Protein AF-A0A8T6UNH4-F1 (afdb_monomer)

Secondary structure (DSSP, 8-state):
-EEEEEE-SSEEEEEEE-SS-EEEEEEETTT-----HHHHH-TT--EEEE--PPPTTSPPPPPEEEE-TTT----SHHHHT-TT--EEEEETTEE--HHHHTTSSPPPP------GGGS-TT--HHHHH-TTS-EEEEEE-TTSPBPS-STT-S-GGG-EEEEEE-TTT-

pLDDT: mean 91.26, std 6.42, range [68.5, 98.25]

Solvent-accessible surface area (backbone atoms only — not comparable to full-atom values): 10113 Å² total; per-residue (Å²): 121,48,81,48,78,51,73,62,95,50,37,39,37,35,35,44,42,46,97,90,50,37,39,37,40,38,37,36,50,79,52,33,73,37,83,44,64,48,34,76,67,36,94,59,65,24,42,45,72,44,77,57,79,82,49,89,98,51,85,70,59,76,31,28,72,46,74,42,74,85,53,48,77,79,49,25,61,46,30,53,66,35,67,45,50,21,35,48,32,29,42,75,87,38,86,50,40,58,36,50,80,64,71,75,42,81,76,72,87,76,85,86,87,77,74,36,90,77,54,59,88,83,64,50,64,67,32,74,65,33,94,78,66,45,36,46,66,44,38,22,39,85,85,71,45,76,51,91,58,70,86,79,46,95,59,66,87,55,48,41,48,43,76,50,66,50,61,73,52,86

Radius of gyration: 20.93 Å; Cα contacts (8 Å, |Δi|>4): 307; chains: 1; bounding box: 49×45×56 Å

Nearest PDB structures (foldseek):
  5t5m-assembly1_F-2  TM=6.323E-01  e=1.108E-10  Methanothermobacter wolfeii
  5t61-assembly2_p  TM=6.292E-01  e=3.208E-10  Methanothermobacter wolfeii
  5t61-assembly1_X  TM=6.309E-01  e=8.724E-10  Methanothermobacter wolfeii
  5t5i-assembly1_F  TM=6.086E-01  e=2.525E-09  Methanothermobacter wolfeii
  5t5i-assembly1_N  TM=6.117E-01  e=4.720E-09  Methanothermobacter wolfeii

Structure (mmCIF, N/CA/C/O backbone):
data_AF-A0A8T6UNH4-F1
#
_entry.id   AF-A0A8T6UNH4-F1
#
loop_
_atom_site.group_PDB
_atom_site.id
_atom_site.type_symbol
_atom_site.label_atom_id
_atom_site.label_alt_id
_atom_site.label_comp_id
_atom_site.label_asym_id
_atom_site.label_entity_id
_atom_site.label_seq_id
_atom_site.pdbx_PDB_ins_code
_atom_site.Cartn_x
_atom_site.Cartn_y
_atom_site.Cartn_z
_atom_site.occupancy
_atom_site.B_iso_or_equiv
_atom_site.auth_seq_id
_atom_site.auth_comp_id
_atom_site.auth_asym_id
_atom_site.auth_atom_id
_atom_site.pdbx_PDB_model_num
ATOM 1 N N . MET A 1 1 ? -10.721 -12.161 24.558 1.00 86.06 1 MET A N 1
ATOM 2 C CA . MET A 1 1 ? -10.447 -11.284 23.401 1.00 86.06 1 MET A CA 1
ATOM 3 C C . MET A 1 1 ? -9.370 -10.312 23.821 1.00 86.06 1 MET A C 1
ATOM 5 O O . MET A 1 1 ? -9.476 -9.781 24.920 1.00 86.06 1 MET A O 1
ATOM 9 N N . LYS A 1 2 ? -8.355 -10.110 22.984 1.00 94.06 2 LYS A N 1
ATOM 10 C CA . LYS A 1 2 ? -7.295 -9.126 23.207 1.00 94.06 2 LYS A CA 1
ATOM 11 C C . LYS A 1 2 ? -7.294 -8.146 22.037 1.00 94.06 2 LYS A C 1
ATOM 13 O O . LYS A 1 2 ? -7.316 -8.591 20.893 1.00 94.06 2 LYS A O 1
ATOM 18 N N . LEU A 1 3 ? -7.299 -6.851 22.338 1.00 95.62 3 LEU A N 1
ATOM 19 C CA . LEU A 1 3 ? -7.015 -5.800 21.365 1.00 95.62 3 LEU A CA 1
ATOM 20 C C . LEU A 1 3 ? -5.566 -5.358 21.559 1.00 95.62 3 LEU A C 1
ATOM 22 O O . LEU A 1 3 ? -5.113 -5.212 22.697 1.00 95.62 3 LEU A O 1
ATOM 26 N N . LEU A 1 4 ? -4.839 -5.218 20.459 1.00 96.56 4 LEU A N 1
ATOM 27 C CA . LEU A 1 4 ? -3.451 -4.779 20.430 1.00 96.56 4 LEU A CA 1
ATOM 28 C C . LEU A 1 4 ? -3.324 -3.609 19.467 1.00 96.56 4 LEU A C 1
ATOM 30 O O . LEU A 1 4 ? -3.990 -3.574 18.436 1.00 96.56 4 LEU A O 1
ATOM 34 N N . LYS A 1 5 ? -2.443 -2.674 19.810 1.00 97.12 5 LYS A N 1
ATOM 35 C CA . LYS A 1 5 ? -2.045 -1.568 18.950 1.00 97.12 5 LYS A CA 1
ATOM 36 C C . LYS A 1 5 ? -0.547 -1.382 19.081 1.00 97.12 5 LYS A C 1
ATOM 38 O O . LYS A 1 5 ? -0.043 -1.140 20.178 1.00 97.12 5 LYS A O 1
ATOM 43 N N . THR A 1 6 ? 0.155 -1.516 17.973 1.00 96.44 6 THR A N 1
ATOM 44 C CA . THR A 1 6 ? 1.604 -1.357 17.876 1.00 96.44 6 THR A CA 1
ATOM 45 C C . THR A 1 6 ? 1.893 -0.345 16.780 1.00 96.44 6 THR A C 1
ATOM 47 O O . THR A 1 6 ? 1.181 -0.266 15.787 1.00 96.44 6 THR A O 1
ATOM 50 N N . GLY A 1 7 ? 2.898 0.503 16.966 1.00 92.69 7 GLY A N 1
ATOM 51 C CA . GLY A 1 7 ? 3.214 1.519 15.971 1.00 92.69 7 GLY A CA 1
ATOM 52 C C . GLY A 1 7 ? 4.663 1.954 16.041 1.00 92.69 7 GLY A C 1
ATOM 53 O O . GLY A 1 7 ? 5.241 2.054 17.122 1.00 92.69 7 GLY A O 1
ATOM 54 N N . THR A 1 8 ? 5.219 2.225 14.870 1.00 92.50 8 THR A N 1
ATOM 55 C CA . THR A 1 8 ? 6.533 2.832 14.649 1.00 92.50 8 THR A CA 1
ATOM 56 C C . THR A 1 8 ? 6.344 4.157 13.907 1.00 92.50 8 THR A C 1
ATOM 58 O O . THR A 1 8 ? 5.211 4.598 13.685 1.00 92.50 8 THR A O 1
ATOM 61 N N . ASP A 1 9 ? 7.426 4.810 13.492 1.00 87.19 9 ASP A N 1
ATOM 62 C CA . ASP A 1 9 ? 7.327 5.994 12.632 1.00 87.19 9 ASP A CA 1
ATOM 63 C C . ASP A 1 9 ? 6.797 5.659 11.227 1.00 87.19 9 ASP A C 1
ATOM 65 O O . ASP A 1 9 ? 6.160 6.504 10.601 1.00 87.19 9 ASP A O 1
ATOM 69 N N . GLN A 1 10 ? 6.996 4.423 10.759 1.00 90.50 10 GLN A N 1
ATOM 70 C CA . GLN A 1 10 ? 6.636 3.979 9.406 1.00 90.50 10 GLN A CA 1
ATOM 71 C C . GLN A 1 10 ? 5.347 3.160 9.355 1.00 90.50 10 GLN A C 1
ATOM 73 O O . GLN A 1 10 ? 4.709 3.110 8.314 1.00 90.50 10 GLN A O 1
ATOM 78 N N . GLU A 1 11 ? 4.929 2.550 10.462 1.00 94.81 11 GLU A N 1
ATOM 79 C CA . GLU A 1 11 ? 3.800 1.618 10.461 1.00 94.81 11 GLU A CA 1
ATOM 80 C C . GLU A 1 11 ? 2.900 1.810 11.689 1.00 94.81 11 GLU A C 1
ATOM 82 O O . GLU A 1 11 ? 3.318 2.315 12.739 1.00 94.81 11 GLU A O 1
ATOM 87 N N . LEU A 1 12 ? 1.629 1.446 11.554 1.00 96.50 12 LEU A N 1
ATOM 88 C CA . LEU A 1 12 ? 0.682 1.268 12.650 1.00 96.50 12 LEU A CA 1
ATOM 89 C C . LEU A 1 12 ? -0.094 -0.023 12.410 1.00 96.50 12 LEU A C 1
ATOM 91 O O . LEU A 1 12 ? -0.751 -0.142 11.386 1.00 96.50 12 LEU A O 1
ATOM 95 N N . THR A 1 13 ? -0.117 -0.912 13.393 1.00 97.94 13 THR A N 1
ATOM 96 C CA . THR A 1 13 ? -0.869 -2.163 13.325 1.00 97.94 13 THR A CA 1
ATOM 97 C C . THR A 1 13 ? -1.840 -2.234 14.490 1.00 97.94 13 THR A C 1
ATOM 99 O O . THR A 1 13 ? -1.473 -2.011 15.647 1.00 97.94 13 THR A O 1
ATOM 102 N N . ILE A 1 14 ? -3.105 -2.517 14.186 1.00 98.12 14 ILE A N 1
ATOM 103 C CA . ILE A 1 14 ? -4.118 -2.868 15.182 1.00 98.12 14 ILE A CA 1
ATOM 104 C C . ILE A 1 14 ? -4.508 -4.327 14.993 1.00 98.12 14 ILE A C 1
ATOM 106 O O . ILE A 1 14 ? -4.680 -4.786 13.867 1.00 98.12 14 ILE A O 1
ATOM 110 N N . GLU A 1 15 ? -4.660 -5.061 16.089 1.00 97.88 15 GLU A N 1
ATOM 111 C CA . GLU A 1 15 ? -5.030 -6.472 16.038 1.00 97.88 15 GLU A CA 1
ATOM 112 C C . GLU A 1 15 ? -6.155 -6.794 17.014 1.00 97.88 15 GLU A C 1
ATOM 114 O O . GLU A 1 15 ? -6.202 -6.310 18.150 1.00 97.88 15 GLU A O 1
ATOM 119 N N . ARG A 1 16 ? -7.046 -7.690 16.589 1.00 97.81 16 ARG A N 1
ATOM 120 C CA . ARG A 1 16 ? -8.072 -8.309 17.422 1.00 97.81 16 ARG A CA 1
ATOM 121 C C . ARG A 1 16 ? -7.856 -9.812 17.453 1.00 97.81 16 ARG A C 1
ATOM 123 O O . ARG A 1 16 ? -8.194 -10.522 16.510 1.00 97.81 16 ARG A O 1
ATOM 130 N N . VAL A 1 17 ? -7.362 -10.298 18.587 1.00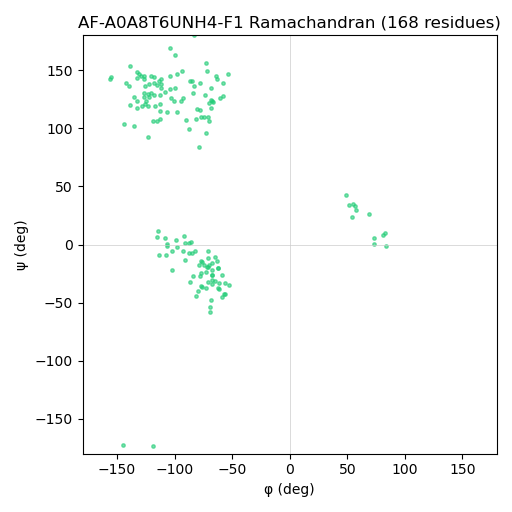 96.81 17 VAL A N 1
ATOM 131 C CA . VAL A 1 17 ? -7.111 -11.722 18.824 1.00 96.81 17 VAL A CA 1
ATOM 132 C C . VAL A 1 17 ? -8.283 -12.334 19.594 1.00 96.81 17 VAL A C 1
ATOM 134 O O . VAL A 1 17 ? -8.557 -11.992 20.755 1.00 96.81 17 VAL A O 1
ATOM 137 N N . LEU A 1 18 ? -9.000 -13.241 18.935 1.00 95.94 18 LEU A N 1
ATOM 138 C CA . LEU A 1 18 ? -10.063 -14.069 19.504 1.00 95.94 18 LEU A CA 1
ATOM 139 C C . LEU A 1 18 ? -9.544 -15.495 19.730 1.00 95.94 18 LEU A C 1
ATOM 141 O O . LEU A 1 18 ? -8.476 -15.860 19.256 1.00 95.94 18 LEU A O 1
ATOM 145 N N . HIS A 1 19 ? -10.310 -16.321 20.448 1.00 94.50 19 HIS A N 1
ATOM 146 C CA . HIS A 1 19 ? -9.915 -17.712 20.707 1.00 94.50 19 HIS A CA 1
ATOM 147 C C . HIS A 1 19 ? -9.765 -18.551 19.429 1.00 94.50 19 HIS A C 1
ATOM 149 O O . HIS A 1 19 ? -8.943 -19.456 19.404 1.00 94.50 19 HIS A O 1
ATOM 155 N N . ALA A 1 20 ? -10.572 -18.270 18.402 1.00 95.94 20 ALA A N 1
ATOM 156 C CA . ALA A 1 20 ? -10.632 -19.064 17.175 1.00 95.94 20 ALA A CA 1
ATOM 157 C C . ALA A 1 20 ? -10.138 -18.322 15.926 1.00 95.94 20 ALA A C 1
ATOM 159 O O . ALA A 1 20 ? -10.072 -18.934 14.869 1.00 95.94 20 ALA A O 1
ATO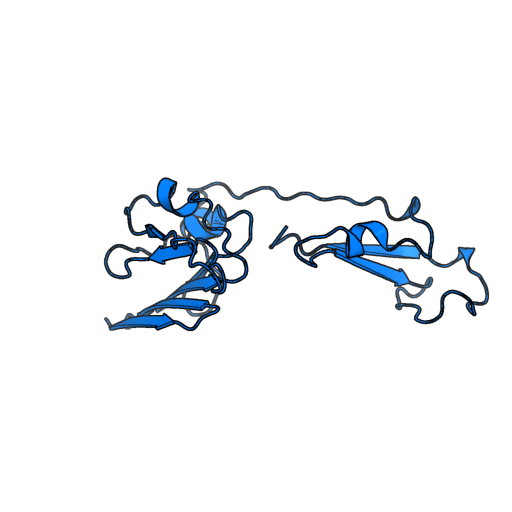M 160 N N . LYS A 1 21 ? -9.886 -17.010 16.023 1.00 95.50 21 LYS A N 1
ATOM 161 C CA . LYS A 1 21 ? -9.625 -16.157 14.861 1.00 95.50 21 LYS A CA 1
ATOM 162 C C . LYS A 1 21 ? -8.819 -14.920 15.244 1.00 95.50 21 LYS A C 1
ATOM 164 O O . LYS A 1 21 ? -9.074 -14.344 16.307 1.00 95.50 21 LYS A O 1
ATOM 169 N N . SER A 1 22 ? -7.904 -14.481 14.393 1.00 96.81 22 SER A N 1
ATOM 170 C CA . SER A 1 22 ? -7.215 -13.197 14.525 1.00 96.81 22 SER A CA 1
ATOM 171 C C . SER A 1 22 ? -7.507 -12.290 13.335 1.00 96.81 22 SER A C 1
ATOM 173 O O . SER A 1 22 ? -7.663 -12.739 12.202 1.00 96.81 22 SER A O 1
ATOM 175 N N . TYR A 1 23 ? -7.601 -10.996 13.618 1.00 98.00 23 TYR A N 1
ATOM 176 C CA . TYR A 1 23 ? -7.719 -9.950 12.612 1.00 98.00 23 TYR A CA 1
ATOM 177 C C . TYR A 1 23 ? -6.614 -8.935 12.849 1.00 98.00 23 TYR A C 1
ATOM 179 O O . TYR A 1 23 ? -6.405 -8.546 13.999 1.00 98.00 23 TYR A O 1
ATOM 187 N N . ALA A 1 24 ? -5.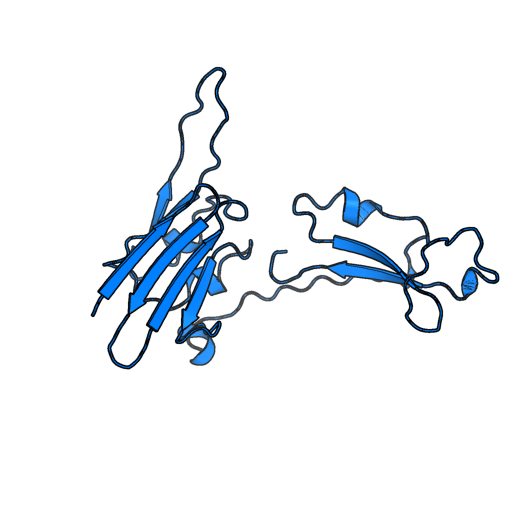956 -8.490 11.788 1.00 98.12 24 ALA A N 1
ATOM 188 C CA . ALA A 1 24 ? -5.001 -7.395 11.833 1.00 98.12 24 ALA A CA 1
ATOM 189 C C . ALA A 1 24 ? -5.338 -6.375 10.748 1.00 98.12 24 ALA A C 1
ATOM 191 O O . ALA A 1 24 ? -5.816 -6.737 9.675 1.00 98.12 24 ALA A O 1
ATOM 192 N N . LEU A 1 25 ? -5.116 -5.102 11.050 1.00 98.25 25 LEU A N 1
ATOM 193 C CA . LEU A 1 25 ? -5.089 -4.032 10.066 1.00 98.25 25 LEU A CA 1
ATOM 194 C C . LEU A 1 25 ? -3.762 -3.305 10.232 1.00 98.25 25 LEU A C 1
ATOM 196 O O . LEU A 1 25 ? -3.495 -2.769 11.312 1.00 98.25 25 LEU A O 1
ATOM 200 N N . THR A 1 26 ? -2.973 -3.282 9.166 1.00 98.06 26 THR A N 1
ATOM 201 C CA . THR A 1 26 ? -1.679 -2.604 9.099 1.00 98.06 26 THR A CA 1
ATOM 202 C C . THR A 1 26 ? -1.799 -1.370 8.215 1.00 98.06 26 THR A C 1
ATOM 204 O O . THR A 1 26 ? -2.350 -1.437 7.124 1.00 98.06 26 THR A O 1
ATOM 207 N N . LEU A 1 27 ? -1.308 -0.230 8.694 1.00 97.44 27 LEU A N 1
ATOM 208 C CA . LEU A 1 27 ? -1.203 1.028 7.962 1.00 97.44 27 LEU A CA 1
ATOM 209 C C . LEU A 1 27 ? 0.276 1.348 7.738 1.00 97.44 27 LEU A C 1
ATOM 211 O O . LEU A 1 27 ? 0.989 1.667 8.693 1.00 97.44 27 LEU A O 1
ATOM 215 N N . ASN A 1 28 ? 0.701 1.357 6.478 1.00 95.12 28 ASN A N 1
ATOM 216 C CA . ASN A 1 28 ? 2.001 1.852 6.051 1.00 95.12 28 ASN A CA 1
ATOM 217 C C . ASN A 1 28 ? 1.956 3.387 5.925 1.00 95.12 28 ASN A C 1
ATOM 219 O O . ASN A 1 28 ? 1.350 3.959 5.017 1.00 95.12 28 ASN A O 1
ATOM 223 N N . LYS A 1 29 ? 2.605 4.082 6.858 1.00 92.94 29 LYS A N 1
ATOM 224 C CA . LYS A 1 29 ? 2.655 5.551 6.926 1.00 92.94 29 LYS A CA 1
ATOM 225 C C . LYS A 1 29 ? 3.569 6.168 5.873 1.00 92.94 29 LYS A C 1
ATOM 227 O O . LYS A 1 29 ? 3.458 7.365 5.637 1.00 92.94 29 LYS A O 1
ATOM 232 N N . THR A 1 30 ? 4.464 5.387 5.271 1.00 90.38 30 THR A N 1
ATOM 233 C CA . THR A 1 30 ? 5.314 5.844 4.167 1.00 90.38 30 THR A CA 1
ATOM 234 C C . THR A 1 30 ? 4.525 5.911 2.860 1.00 90.38 30 THR A C 1
ATOM 236 O O . THR A 1 30 ? 4.708 6.861 2.107 1.00 90.38 30 THR A O 1
ATOM 239 N N . LEU A 1 31 ? 3.599 4.973 2.634 1.00 91.31 31 LEU A N 1
ATOM 240 C CA . LEU A 1 31 ? 2.703 4.975 1.469 1.00 91.31 31 LEU A CA 1
ATOM 241 C C . LEU A 1 31 ? 1.458 5.856 1.671 1.00 91.31 31 LEU A C 1
ATOM 243 O O . LEU A 1 31 ? 0.875 6.373 0.719 1.00 91.31 31 LEU A O 1
ATOM 247 N N . CYS A 1 32 ? 1.021 6.045 2.918 1.00 93.31 32 CYS A N 1
ATOM 248 C CA . CYS A 1 32 ? -0.165 6.838 3.221 1.00 93.31 32 CYS A CA 1
ATOM 249 C C . CYS A 1 32 ? 0.051 8.332 2.934 1.00 93.31 32 CYS A C 1
ATOM 251 O O . CYS A 1 32 ? 0.816 9.013 3.612 1.00 93.31 32 CYS A O 1
ATOM 253 N N . THR A 1 33 ? -0.724 8.869 1.993 1.00 92.19 33 THR A N 1
ATOM 254 C CA . THR A 1 33 ? -0.725 10.301 1.646 1.00 92.19 33 THR A CA 1
ATOM 255 C C . THR A 1 33 ? -1.677 11.140 2.505 1.00 92.19 33 THR A C 1
ATOM 257 O O . THR A 1 33 ? -1.711 12.365 2.388 1.00 92.19 33 THR A O 1
ATOM 260 N N . GLY A 1 34 ? -2.493 10.493 3.347 1.00 94.19 34 GLY A N 1
ATOM 261 C CA . GLY A 1 34 ? -3.526 11.154 4.146 1.00 94.19 34 GLY A CA 1
ATOM 262 C C . GLY A 1 34 ? -4.697 11.711 3.325 1.00 94.19 34 GLY A C 1
ATOM 263 O O . GLY A 1 34 ? -5.347 12.654 3.766 1.00 94.19 34 GLY A O 1
ATOM 264 N N . CYS A 1 35 ? -4.984 11.135 2.149 1.00 94.94 35 CYS A N 1
ATOM 265 C CA . CYS A 1 35 ? -6.055 11.588 1.246 1.00 94.94 35 CYS A CA 1
ATOM 266 C C . CYS A 1 35 ? -7.483 11.512 1.826 1.00 94.94 35 CYS A C 1
ATOM 268 O O . CYS A 1 35 ? -8.376 12.182 1.318 1.00 94.94 35 CYS A O 1
ATOM 270 N N . GLY A 1 36 ? -7.717 10.699 2.863 1.00 96.38 36 GLY A N 1
ATOM 271 C CA . GLY A 1 36 ? -9.008 10.613 3.559 1.00 96.38 36 GLY A CA 1
ATOM 272 C C . GLY A 1 36 ? -10.057 9.687 2.928 1.00 96.38 36 GLY A C 1
ATOM 273 O O . GLY A 1 36 ? -11.113 9.505 3.519 1.00 96.38 36 GLY A O 1
ATOM 274 N N . ILE A 1 37 ? -9.783 9.029 1.794 1.00 96.75 37 ILE A N 1
ATOM 275 C CA . ILE A 1 37 ? -10.757 8.122 1.145 1.00 96.75 37 ILE A CA 1
ATOM 276 C C . ILE A 1 37 ? -11.206 7.001 2.096 1.00 96.75 37 ILE A C 1
ATOM 278 O O . ILE A 1 37 ? -12.393 6.703 2.198 1.00 96.75 37 ILE A O 1
ATOM 282 N N . CYS A 1 38 ? -10.271 6.403 2.841 1.00 97.31 38 CYS A N 1
ATOM 283 C CA . CYS A 1 38 ? -10.585 5.359 3.817 1.00 97.31 38 CYS A CA 1
ATOM 284 C C . CYS A 1 38 ? -11.401 5.868 5.016 1.00 97.31 38 CYS A C 1
ATOM 286 O O . CYS A 1 38 ? -12.134 5.083 5.613 1.00 97.31 38 CYS A O 1
ATOM 288 N N . VAL A 1 39 ? -11.296 7.160 5.346 1.00 98.06 39 VAL A N 1
ATOM 289 C CA . VAL A 1 39 ? -12.092 7.806 6.397 1.00 98.06 39 VAL A CA 1
ATOM 290 C C . VAL A 1 39 ? -13.545 7.890 5.949 1.00 98.06 39 VAL A C 1
ATOM 292 O O . VAL A 1 39 ? -14.416 7.347 6.623 1.00 98.06 39 VAL A O 1
ATOM 295 N N . GLU A 1 40 ? -13.782 8.465 4.770 1.00 97.62 40 GLU A N 1
ATOM 296 C CA . GLU A 1 40 ? -15.122 8.606 4.185 1.00 97.62 40 GLU A CA 1
ATOM 297 C C . GLU A 1 40 ? -15.786 7.250 3.911 1.00 97.62 40 GLU A C 1
ATOM 299 O O . GLU A 1 40 ? -16.985 7.074 4.115 1.00 97.62 40 GLU A O 1
ATOM 304 N N . ALA A 1 41 ? -15.007 6.258 3.477 1.00 96.38 41 ALA A N 1
ATOM 305 C CA . ALA A 1 41 ? -15.528 4.934 3.159 1.00 96.38 41 ALA A CA 1
ATOM 306 C C . ALA A 1 41 ? -15.815 4.066 4.399 1.00 96.38 41 ALA A C 1
ATOM 308 O O . ALA A 1 41 ? -16.452 3.021 4.268 1.00 96.38 41 ALA A O 1
ATOM 309 N N . CYS A 1 42 ? -15.333 4.431 5.594 1.00 97.69 42 CYS A N 1
ATOM 310 C CA . CYS A 1 42 ? -15.450 3.583 6.779 1.00 97.69 42 CYS A CA 1
ATOM 311 C C . CYS A 1 42 ? -16.873 3.632 7.372 1.00 97.69 42 CYS A C 1
ATOM 313 O O . CYS A 1 42 ? -17.214 4.596 8.058 1.00 97.69 42 CYS A O 1
ATOM 315 N N . PRO A 1 43 ? -17.683 2.555 7.288 1.00 96.38 43 PRO A N 1
ATOM 316 C CA . PRO A 1 43 ? -19.059 2.563 7.805 1.00 96.38 43 PRO A CA 1
ATOM 317 C C . PRO A 1 43 ? -19.139 2.580 9.342 1.00 96.38 43 PRO A C 1
ATOM 319 O O . PRO A 1 43 ? -20.225 2.603 9.918 1.00 96.38 43 PRO A O 1
ATOM 322 N N . ARG A 1 44 ? -17.994 2.471 10.024 1.00 97.75 44 ARG A N 1
ATOM 323 C CA . ARG A 1 44 ? -17.879 2.482 11.487 1.00 97.75 44 ARG A CA 1
ATOM 324 C C . ARG A 1 44 ? -17.300 3.784 12.024 1.00 97.75 44 ARG A C 1
ATOM 326 O O . ARG A 1 44 ? -17.146 3.870 13.240 1.00 97.75 44 ARG A O 1
ATOM 333 N N . GLU A 1 45 ? -16.944 4.730 11.148 1.00 97.69 45 GLU A N 1
ATOM 334 C CA . GLU A 1 45 ? -16.294 5.991 11.534 1.00 97.69 45 GLU A CA 1
ATOM 335 C C . GLU A 1 45 ? -15.097 5.729 12.470 1.00 97.69 45 GLU A C 1
ATOM 337 O O . GLU A 1 45 ? -14.923 6.347 13.522 1.00 97.69 45 GLU A O 1
ATOM 342 N N . ALA A 1 46 ? -14.319 4.696 12.128 1.00 98.19 46 ALA A N 1
ATOM 343 C CA . ALA A 1 46 ? -13.200 4.213 12.931 1.00 98.19 46 ALA A CA 1
ATOM 344 C C . ALA A 1 46 ? -11.873 4.878 12.546 1.00 98.19 46 ALA A C 1
ATOM 346 O O . ALA A 1 46 ? -10.831 4.493 13.068 1.00 98.19 46 ALA A O 1
ATOM 347 N N . MET A 1 47 ? -11.887 5.807 11.592 1.00 97.56 47 MET A N 1
ATOM 348 C CA . MET A 1 47 ? -10.691 6.432 11.045 1.00 97.56 47 MET A CA 1
ATOM 349 C C . MET A 1 47 ? -10.840 7.947 11.028 1.00 97.56 47 MET A C 1
ATOM 351 O O . MET A 1 47 ? -11.935 8.451 10.810 1.00 97.56 47 MET A O 1
ATOM 355 N N . GLU A 1 48 ? -9.733 8.656 11.223 1.00 96.88 48 GLU A N 1
ATOM 356 C CA . GLU A 1 48 ? -9.677 10.119 11.174 1.00 96.88 48 GLU A CA 1
ATOM 357 C C . GLU A 1 48 ? -8.374 10.577 10.512 1.00 96.88 48 GLU A C 1
ATOM 359 O O . GLU A 1 48 ? -7.301 10.023 10.771 1.00 96.88 48 GLU A O 1
ATOM 364 N N . THR A 1 49 ? -8.441 11.606 9.666 1.00 95.19 49 THR A N 1
ATOM 365 C CA . THR A 1 49 ? -7.240 12.191 9.059 1.00 95.19 49 THR A CA 1
ATOM 366 C C . THR A 1 49 ? -6.473 12.999 10.099 1.00 95.19 49 THR A C 1
ATOM 368 O O . THR A 1 49 ? -7.011 13.897 10.744 1.00 95.19 49 THR A O 1
ATOM 371 N N . LYS A 1 50 ? -5.177 12.725 10.219 1.00 90.50 50 LYS A N 1
ATOM 372 C CA . LYS A 1 50 ? -4.254 13.453 11.080 1.00 90.50 50 LYS A CA 1
ATOM 373 C C . LYS A 1 50 ? -3.340 14.331 10.242 1.00 90.50 50 LYS A C 1
ATOM 375 O O . LYS A 1 50 ? -2.489 13.840 9.504 1.00 90.50 50 LYS A O 1
ATOM 380 N N . THR A 1 51 ? -3.487 15.637 10.412 1.00 85.94 51 THR A N 1
ATOM 381 C CA . THR A 1 51 ? -2.620 16.647 9.801 1.00 85.94 51 THR A CA 1
ATOM 382 C C . THR A 1 51 ? -1.650 17.209 10.828 1.00 85.94 51 THR A C 1
ATOM 384 O O . THR A 1 51 ? -2.016 17.404 11.989 1.00 85.94 51 THR A O 1
ATOM 387 N N . PHE A 1 52 ? -0.435 17.530 10.397 1.00 83.00 52 PHE A N 1
ATOM 388 C CA . PHE A 1 52 ? 0.589 18.104 11.261 1.00 83.00 52 PHE A CA 1
ATOM 389 C C . PHE A 1 52 ? 0.862 19.559 10.866 1.00 83.00 52 PHE A C 1
ATOM 391 O O . PHE A 1 52 ? 0.974 19.856 9.673 1.00 83.00 52 PHE A O 1
ATOM 398 N N . PRO A 1 53 ? 0.958 20.488 11.833 1.00 79.50 53 PRO A N 1
ATOM 399 C CA . PRO A 1 53 ? 1.324 21.864 11.536 1.00 79.50 53 PRO A CA 1
ATOM 400 C C . PRO A 1 53 ? 2.748 21.925 10.974 1.00 79.50 53 PRO A C 1
ATOM 402 O O . PRO A 1 53 ? 3.634 21.179 11.396 1.00 79.50 53 PRO A O 1
ATOM 405 N N . LYS A 1 54 ? 2.982 22.845 10.034 1.00 78.12 54 LYS A N 1
ATOM 406 C CA . LYS A 1 54 ? 4.339 23.145 9.568 1.00 78.12 54 LYS A CA 1
ATOM 407 C C . LYS A 1 54 ? 5.122 23.780 10.716 1.00 78.12 54 LYS A C 1
ATOM 409 O O . LYS A 1 54 ? 4.704 24.803 11.252 1.00 78.12 54 LYS A O 1
ATOM 414 N N . VAL A 1 55 ? 6.249 23.176 11.079 1.00 77.31 55 VAL A N 1
ATOM 415 C CA . VAL A 1 55 ? 7.175 23.710 12.084 1.00 77.31 55 VAL A CA 1
ATOM 416 C C . VAL A 1 55 ? 8.337 24.380 11.355 1.00 77.31 55 VAL A C 1
ATOM 418 O O . VAL A 1 55 ? 9.001 23.737 10.541 1.00 77.31 55 VAL A O 1
ATOM 421 N N . GLU A 1 56 ? 8.586 25.664 11.624 1.00 75.00 56 GLU A N 1
ATOM 422 C CA . GLU A 1 56 ? 9.731 26.382 11.049 1.00 75.00 56 GLU A CA 1
ATOM 423 C C . GLU A 1 56 ? 11.053 25.717 11.460 1.00 75.00 56 GLU A C 1
ATOM 425 O O . GLU A 1 56 ? 11.304 25.475 12.638 1.00 75.00 56 GLU A O 1
ATOM 430 N N . GLY A 1 57 ? 11.890 25.382 10.473 1.00 76.75 57 GLY A N 1
ATOM 431 C CA . GLY A 1 57 ? 13.169 24.693 10.687 1.00 76.75 57 GLY A CA 1
ATOM 432 C C . GLY A 1 57 ? 13.060 23.206 11.058 1.00 76.75 57 GLY A C 1
ATOM 433 O O . GLY A 1 57 ? 14.088 22.560 11.255 1.00 76.75 57 GLY A O 1
ATOM 434 N N . GLY A 1 58 ? 11.846 22.649 11.144 1.00 73.81 58 GLY A N 1
ATOM 435 C CA . GLY A 1 58 ? 11.595 21.237 11.434 1.00 73.81 58 GLY A CA 1
ATOM 436 C C . GLY A 1 58 ? 11.295 20.403 10.184 1.00 73.81 58 GLY A C 1
ATOM 437 O O . GLY A 1 58 ? 10.936 20.926 9.128 1.00 73.81 58 GLY A O 1
ATOM 438 N N . LYS A 1 59 ? 11.393 19.073 10.306 1.00 70.19 59 LYS A N 1
ATOM 439 C CA . LYS A 1 59 ? 10.868 18.165 9.276 1.00 70.19 59 LYS A CA 1
ATOM 440 C C . LYS A 1 59 ? 9.341 18.273 9.255 1.00 70.19 59 LYS A C 1
ATOM 442 O O . LYS A 1 59 ? 8.694 18.062 10.278 1.00 70.19 59 LYS A O 1
ATOM 447 N N . THR A 1 60 ? 8.771 18.595 8.094 1.00 71.94 60 THR A N 1
ATOM 448 C CA . THR A 1 60 ? 7.316 18.542 7.895 1.00 71.94 60 THR A CA 1
ATOM 449 C C . THR A 1 60 ? 6.882 17.079 7.929 1.00 71.94 60 THR A C 1
ATOM 451 O O . THR A 1 60 ? 7.422 16.269 7.180 1.00 71.94 60 THR A O 1
ATOM 454 N N . GLN A 1 61 ? 5.944 16.732 8.811 1.00 78.62 61 GLN A N 1
ATOM 455 C CA . GLN A 1 61 ? 5.351 15.396 8.845 1.00 78.62 61 GLN A CA 1
ATOM 456 C C . GLN A 1 61 ? 4.216 15.321 7.824 1.00 78.62 61 GLN A C 1
ATOM 458 O O . GLN A 1 61 ? 3.347 16.196 7.797 1.00 78.62 61 GLN A O 1
ATOM 463 N N . SER A 1 62 ? 4.227 14.280 6.994 1.00 83.44 62 SER A N 1
ATOM 464 C CA . SER A 1 62 ? 3.146 14.023 6.045 1.00 83.44 62 SER A CA 1
ATOM 465 C C . SER A 1 62 ? 1.837 13.738 6.789 1.00 83.44 62 SER A C 1
ATOM 467 O O . SER A 1 62 ? 1.863 13.096 7.846 1.00 83.44 62 SER A O 1
ATOM 469 N N . PRO A 1 63 ? 0.688 14.203 6.271 1.00 88.69 63 PRO A N 1
ATOM 470 C CA . PRO A 1 63 ? -0.611 13.782 6.768 1.00 88.69 63 PRO A CA 1
ATOM 471 C C . PRO A 1 63 ? -0.735 12.257 6.759 1.00 88.69 63 PRO A C 1
ATOM 473 O O . PRO A 1 63 ? -0.192 11.578 5.895 1.00 88.69 63 PRO A O 1
ATOM 476 N N . THR A 1 64 ? -1.460 11.715 7.727 1.00 93.62 64 THR A N 1
ATOM 477 C CA . THR A 1 64 ? -1.704 10.273 7.835 1.00 93.62 64 THR A CA 1
ATOM 478 C C . THR A 1 64 ? -3.108 10.027 8.373 1.00 93.62 64 THR A C 1
ATOM 480 O O . THR A 1 64 ? -3.891 10.963 8.521 1.00 93.62 64 THR A O 1
ATOM 483 N N . VAL A 1 65 ? -3.444 8.779 8.677 1.00 95.56 65 VAL A N 1
ATOM 484 C CA . VAL A 1 65 ? -4.738 8.396 9.243 1.00 95.56 65 VAL A CA 1
ATOM 485 C C . VAL A 1 65 ? -4.523 7.776 10.620 1.00 95.56 65 VAL A C 1
ATOM 487 O O . VAL A 1 65 ? -3.576 7.026 10.851 1.00 95.56 65 VAL A O 1
ATOM 490 N N . GLN A 1 66 ? -5.390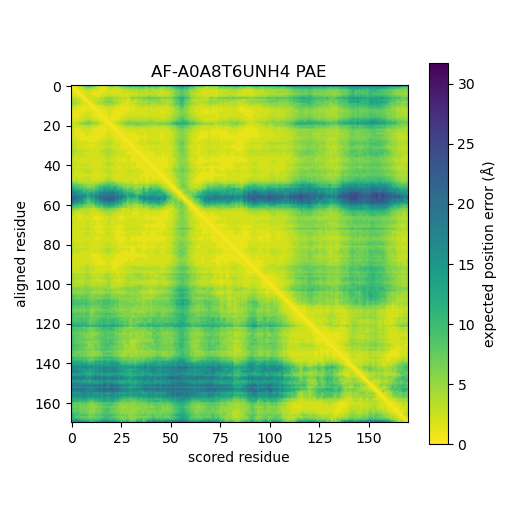 8.121 11.565 1.00 94.81 66 GLN A N 1
ATOM 491 C CA . GLN A 1 66 ? -5.514 7.433 12.843 1.00 94.81 66 GLN A CA 1
ATOM 492 C C . GLN A 1 66 ? -6.663 6.442 12.779 1.00 94.81 66 GLN A C 1
ATOM 494 O O . GLN A 1 66 ? -7.656 6.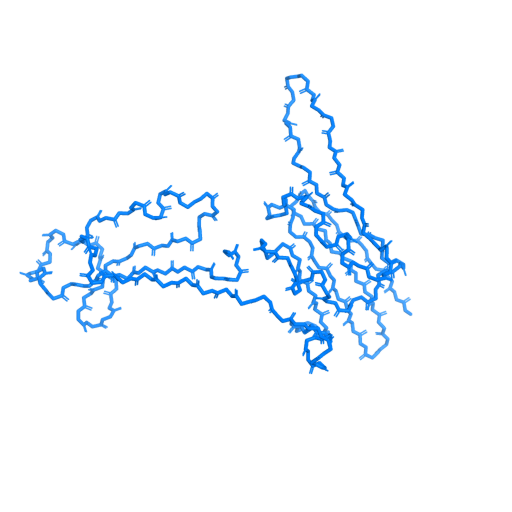685 12.103 1.00 94.81 66 GLN A O 1
ATOM 499 N N . ILE A 1 67 ? -6.510 5.329 13.491 1.00 97.31 67 ILE A N 1
ATOM 500 C CA . ILE A 1 67 ? -7.487 4.245 13.514 1.00 97.31 67 ILE A CA 1
ATOM 501 C C . ILE A 1 67 ? -7.850 3.953 14.967 1.00 97.31 67 ILE A C 1
ATOM 503 O O . ILE A 1 67 ? -6.960 3.802 15.811 1.00 97.31 67 ILE A O 1
ATOM 507 N N . ASP A 1 68 ? -9.149 3.889 15.232 1.00 97.44 68 ASP A N 1
ATOM 508 C CA . ASP A 1 68 ? -9.767 3.466 16.484 1.00 97.44 68 ASP A CA 1
ATOM 509 C C . ASP A 1 68 ? -10.013 1.946 16.436 1.00 97.44 68 ASP A C 1
ATOM 511 O O . ASP A 1 68 ? -10.876 1.438 15.711 1.00 97.44 68 ASP A O 1
ATOM 515 N N . GLU A 1 69 ? -9.213 1.201 17.197 1.00 96.25 69 GLU A N 1
ATOM 516 C CA . GLU A 1 69 ? -9.246 -0.260 17.271 1.00 96.25 69 GLU A CA 1
ATOM 517 C C . GLU A 1 69 ? -10.518 -0.827 17.923 1.00 96.25 69 GLU A C 1
ATOM 519 O O . GLU A 1 69 ? -10.871 -1.994 17.690 1.00 96.25 69 GLU A O 1
ATOM 524 N N . GLU A 1 70 ? -11.220 -0.020 18.723 1.00 96.25 70 GLU A N 1
ATOM 525 C CA . GLU A 1 70 ? -12.469 -0.413 19.370 1.00 96.25 70 GLU A CA 1
ATOM 526 C C . GLU A 1 70 ? -13.633 -0.314 18.381 1.00 96.25 70 GLU A C 1
ATOM 528 O O . GLU A 1 70 ? -14.478 -1.214 18.312 1.00 96.25 70 GLU A O 1
ATOM 533 N N . LYS A 1 71 ? -13.643 0.730 17.543 1.00 97.62 71 LYS A N 1
ATOM 534 C CA . LYS A 1 71 ? -14.651 0.906 16.486 1.00 97.62 71 LYS A CA 1
ATOM 535 C C . LYS A 1 71 ? -14.412 0.017 15.269 1.00 97.62 71 LYS A C 1
ATOM 537 O O . LYS A 1 71 ? -15.383 -0.457 14.667 1.00 97.62 71 LYS A O 1
ATOM 542 N N . CYS A 1 72 ? -13.153 -0.229 14.899 1.00 97.50 72 CYS A N 1
ATOM 543 C CA . CYS A 1 72 ? -12.799 -0.992 13.702 1.00 97.50 72 CYS A CA 1
ATOM 544 C C . CYS A 1 72 ? -13.397 -2.411 13.729 1.00 97.50 72 CYS A C 1
ATOM 546 O O . CYS A 1 72 ? -13.445 -3.085 14.762 1.00 97.50 72 CYS A O 1
ATOM 548 N N . HIS A 1 73 ? -13.907 -2.875 12.588 1.00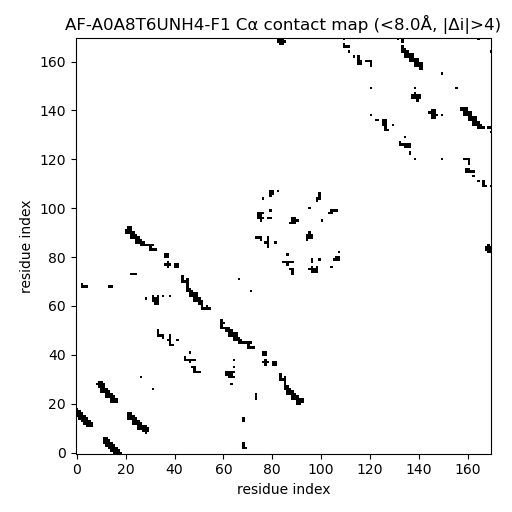 96.00 73 HIS A N 1
ATOM 549 C CA . HIS A 1 73 ? -14.477 -4.221 12.425 1.00 96.00 73 HIS A CA 1
ATOM 550 C C . HIS A 1 73 ? -13.691 -5.092 11.443 1.00 96.00 73 HIS A C 1
ATOM 552 O O . HIS A 1 73 ? -14.129 -6.200 11.158 1.00 96.00 73 HIS A O 1
ATOM 558 N N . TYR A 1 74 ? -12.537 -4.617 10.960 1.00 97.25 74 TYR A N 1
ATOM 559 C CA . TYR A 1 74 ? -11.654 -5.372 10.064 1.00 97.25 74 TYR A CA 1
ATOM 560 C C . TYR A 1 74 ? -12.376 -5.873 8.799 1.00 97.25 74 TYR A C 1
ATOM 562 O O . TYR A 1 74 ? -12.120 -6.965 8.310 1.00 97.25 74 TYR A O 1
ATOM 570 N N . CYS A 1 75 ? -13.322 -5.079 8.280 1.00 96.75 75 CYS A N 1
ATOM 571 C CA . CYS A 1 75 ? -14.113 -5.451 7.103 1.00 96.75 75 CYS A CA 1
ATOM 572 C C . CYS A 1 75 ? -13.311 -5.403 5.791 1.00 96.75 75 CYS A C 1
ATOM 574 O O . CYS A 1 75 ? -13.685 -6.079 4.838 1.00 96.75 75 CYS A O 1
ATOM 576 N N . GLY A 1 76 ? -12.227 -4.617 5.754 1.00 96.75 76 GLY A N 1
ATOM 577 C CA . GLY A 1 76 ? -11.336 -4.482 4.599 1.00 96.75 76 GLY A CA 1
ATOM 578 C C . GLY A 1 76 ? -11.791 -3.495 3.515 1.00 96.75 76 GLY A C 1
ATOM 579 O O . GLY A 1 76 ? -11.153 -3.415 2.477 1.00 96.75 76 GLY A O 1
ATOM 580 N N . ILE A 1 77 ? -12.833 -2.683 3.743 1.00 97.00 77 ILE A N 1
ATOM 581 C CA . ILE A 1 77 ? -13.217 -1.608 2.799 1.00 97.00 77 ILE A CA 1
ATOM 582 C C . ILE A 1 77 ? -12.061 -0.620 2.583 1.00 97.00 77 ILE A C 1
ATOM 584 O O . ILE A 1 77 ? -11.769 -0.242 1.456 1.00 97.00 77 ILE A O 1
ATOM 588 N N . CYS A 1 78 ? -11.400 -0.212 3.670 1.00 97.06 78 CYS A N 1
ATOM 589 C CA . CYS A 1 78 ? -10.283 0.733 3.635 1.00 97.06 78 CYS A CA 1
ATOM 590 C C . CYS A 1 78 ? -9.053 0.192 2.898 1.00 97.06 78 CYS A C 1
ATOM 592 O O . CYS A 1 78 ? -8.330 0.984 2.309 1.00 97.06 78 CYS A O 1
ATOM 594 N N . ASP A 1 79 ? -8.843 -1.122 2.951 1.00 96.25 79 ASP A N 1
ATOM 595 C CA . ASP A 1 79 ? -7.813 -1.847 2.204 1.00 96.25 79 ASP A CA 1
ATOM 596 C C . ASP A 1 79 ? -8.177 -1.832 0.710 1.00 96.25 79 ASP A C 1
ATOM 598 O O . ASP A 1 79 ? -7.509 -1.180 -0.089 1.00 96.25 79 ASP A O 1
ATOM 602 N N . SER A 1 80 ? -9.363 -2.348 0.367 1.00 94.56 80 SER A N 1
ATOM 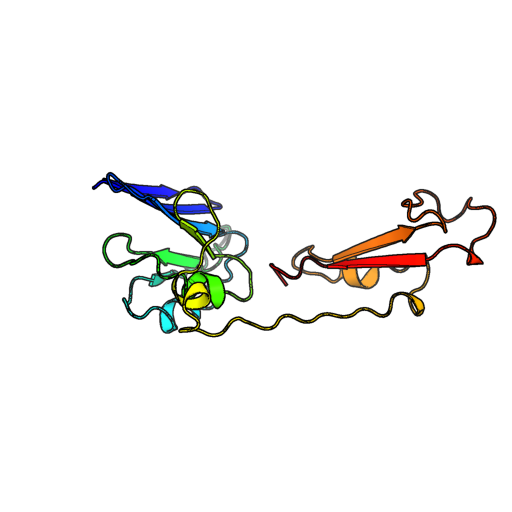603 C CA . SER A 1 80 ? -9.835 -2.451 -1.021 1.00 94.56 80 SER A CA 1
ATOM 604 C C . SER A 1 80 ? -9.924 -1.125 -1.782 1.00 94.56 80 SER A C 1
ATOM 606 O O . SER A 1 80 ? -9.920 -1.139 -3.013 1.00 94.56 80 SER A O 1
ATOM 608 N N . ILE A 1 81 ? -10.107 -0.000 -1.085 1.00 94.31 81 ILE A N 1
ATOM 609 C CA . ILE A 1 81 ? -10.276 1.323 -1.697 1.00 94.31 81 ILE A CA 1
ATOM 610 C C . ILE A 1 81 ? -9.004 2.175 -1.635 1.00 94.31 81 ILE A C 1
ATOM 612 O O . ILE A 1 81 ? -9.011 3.288 -2.154 1.00 94.31 81 ILE A O 1
ATOM 616 N N . CYS A 1 82 ? -7.934 1.727 -0.967 1.00 94.44 82 CYS A N 1
ATOM 617 C CA . CYS A 1 82 ? -6.727 2.535 -0.836 1.00 94.44 82 CYS A CA 1
ATOM 618 C C . CYS A 1 82 ? -5.963 2.556 -2.167 1.00 94.44 82 CYS A C 1
ATOM 620 O O . CYS A 1 82 ? -5.342 1.552 -2.514 1.00 94.44 82 CYS A O 1
ATOM 622 N N . PRO A 1 83 ? -5.912 3.693 -2.890 1.00 91.12 83 PRO A N 1
ATOM 623 C CA . PRO A 1 83 ? -5.238 3.728 -4.184 1.00 91.12 83 PRO A CA 1
ATOM 624 C C . PRO A 1 83 ? -3.715 3.608 -4.053 1.00 91.12 83 PRO A C 1
ATOM 626 O O . PRO A 1 83 ? -3.072 3.238 -5.019 1.00 91.12 83 PRO A O 1
ATOM 629 N N . PHE A 1 84 ? -3.153 3.841 -2.864 1.00 91.56 84 PHE A N 1
ATOM 630 C CA . PHE A 1 84 ? -1.709 3.793 -2.605 1.00 91.56 84 PHE A CA 1
ATOM 631 C C . PHE A 1 84 ? -1.239 2.473 -1.974 1.00 91.56 84 PHE A C 1
ATOM 633 O O . PHE A 1 84 ? -0.095 2.392 -1.542 1.00 91.56 84 PHE A O 1
ATOM 640 N N . GLY A 1 85 ? -2.138 1.492 -1.793 1.00 91.94 85 GLY A N 1
ATOM 641 C CA . GLY A 1 85 ? -1.805 0.224 -1.125 1.00 91.94 85 GLY A CA 1
ATOM 642 C C . GLY A 1 85 ? -1.269 0.406 0.302 1.00 91.94 85 GLY A C 1
ATOM 643 O O . GLY A 1 85 ? -0.431 -0.348 0.776 1.00 91.94 85 GLY A O 1
ATOM 644 N N . ALA A 1 86 ? -1.706 1.462 0.995 1.00 94.75 86 ALA A N 1
ATOM 645 C CA . ALA A 1 86 ? -1.163 1.825 2.300 1.00 94.75 86 ALA A CA 1
ATOM 646 C C . ALA A 1 86 ? -1.814 1.070 3.471 1.00 94.75 86 ALA A C 1
ATOM 648 O O . ALA A 1 86 ? -1.394 1.269 4.610 1.00 94.75 86 ALA A O 1
ATOM 649 N N . ILE A 1 87 ? -2.874 0.290 3.236 1.00 96.31 87 ILE A N 1
ATOM 650 C CA . ILE A 1 87 ? -3.648 -0.387 4.281 1.00 96.31 87 ILE A CA 1
ATOM 651 C C . ILE A 1 87 ? -3.867 -1.844 3.892 1.00 96.31 87 ILE A C 1
ATOM 653 O O . ILE A 1 87 ? -4.521 -2.088 2.888 1.00 96.31 87 ILE A O 1
ATOM 657 N N . ASP A 1 88 ? -3.454 -2.765 4.758 1.00 96.75 88 ASP A N 1
ATOM 658 C CA . ASP A 1 88 ? -3.696 -4.200 4.606 1.00 96.75 88 ASP A CA 1
ATOM 659 C C . ASP A 1 88 ? -4.591 -4.721 5.726 1.00 96.75 88 ASP A C 1
ATOM 661 O O . ASP A 1 88 ? -4.393 -4.392 6.901 1.00 96.75 88 ASP A O 1
ATOM 665 N N . VAL A 1 89 ? -5.554 -5.576 5.385 1.00 97.44 89 VAL A N 1
ATOM 666 C CA . VAL A 1 89 ? -6.359 -6.336 6.341 1.00 97.44 89 VAL A CA 1
ATOM 667 C C . VAL A 1 89 ? -6.054 -7.824 6.230 1.00 97.44 89 VAL A C 1
ATOM 669 O O . VAL A 1 89 ? -6.278 -8.473 5.210 1.00 97.44 89 VAL A O 1
ATOM 672 N N . MET A 1 90 ? -5.599 -8.383 7.349 1.00 97.50 90 MET A N 1
ATOM 673 C CA . MET A 1 90 ? -5.236 -9.787 7.469 1.00 97.50 90 MET A CA 1
ATOM 674 C C . MET A 1 90 ? -6.210 -10.521 8.383 1.00 97.50 90 MET A C 1
ATOM 676 O O . MET A 1 90 ? -6.628 -10.016 9.429 1.00 97.50 90 MET A O 1
ATOM 680 N N . VAL A 1 91 ? -6.515 -11.758 8.017 1.00 97.25 91 VAL A N 1
ATOM 681 C CA . VAL A 1 91 ? -7.352 -12.678 8.773 1.00 97.25 91 VAL A CA 1
ATOM 682 C C . VAL A 1 91 ? -6.597 -13.986 8.933 1.00 97.25 91 VAL A C 1
ATOM 684 O O . VAL A 1 91 ? -6.230 -14.607 7.941 1.00 97.25 91 VAL A O 1
ATOM 687 N N . ASP A 1 92 ? -6.321 -14.389 10.173 1.00 95.94 92 ASP A N 1
ATOM 688 C CA . ASP A 1 92 ? -5.526 -15.590 10.475 1.00 95.94 92 ASP A CA 1
ATOM 689 C C . ASP A 1 92 ? -4.175 -15.632 9.720 1.00 95.94 92 ASP A C 1
ATOM 691 O O . ASP A 1 92 ? -3.680 -16.689 9.334 1.00 95.94 92 ASP A O 1
ATOM 695 N N . GLY A 1 93 ? -3.575 -14.454 9.500 1.00 95.25 93 GLY A N 1
ATOM 696 C CA . GLY A 1 93 ? -2.302 -14.291 8.789 1.00 95.25 93 GLY A CA 1
ATOM 697 C C . GLY A 1 93 ? -2.396 -14.300 7.259 1.00 95.25 93 GLY A C 1
ATOM 698 O O . GLY A 1 93 ? -1.359 -14.300 6.603 1.00 95.25 93 GLY A O 1
ATOM 699 N N . GLN A 1 94 ? -3.600 -14.286 6.684 1.00 96.12 94 GLN A N 1
ATOM 700 C CA . GLN A 1 94 ? -3.832 -14.240 5.235 1.00 96.12 94 GLN A CA 1
ATOM 701 C C . GLN A 1 94 ? -4.479 -12.913 4.830 1.00 96.12 94 GLN A C 1
ATOM 703 O O . GLN A 1 94 ? -5.348 -12.422 5.549 1.00 96.12 94 GLN A O 1
ATOM 708 N N . HIS A 1 95 ? -4.079 -12.345 3.689 1.00 95.12 95 HIS A N 1
ATOM 709 C CA . HIS A 1 95 ? -4.714 -11.144 3.132 1.00 95.12 95 HIS A CA 1
ATOM 710 C C . HIS A 1 95 ? -6.108 -11.517 2.630 1.00 95.12 95 HIS A C 1
ATOM 712 O O . HIS A 1 95 ? -6.254 -12.260 1.660 1.00 95.12 95 HIS A O 1
ATOM 718 N N . LEU A 1 96 ? -7.135 -11.103 3.375 1.00 93.38 96 LEU A N 1
ATOM 719 C CA . LEU A 1 96 ? -8.516 -11.520 3.142 1.00 93.38 96 LEU A CA 1
ATOM 720 C C . LEU A 1 96 ? -9.478 -10.370 3.443 1.00 93.38 96 LEU A C 1
ATOM 722 O O . LEU A 1 96 ? -9.838 -10.093 4.592 1.00 93.38 96 LEU A O 1
ATOM 726 N N . ILE A 1 97 ? -9.977 -9.758 2.375 1.00 93.62 97 ILE A N 1
ATOM 727 C CA . ILE A 1 97 ? -10.952 -8.674 2.438 1.00 93.62 97 ILE A CA 1
ATOM 728 C C . ILE A 1 97 ? -12.362 -9.274 2.473 1.00 93.62 97 ILE A C 1
ATOM 730 O O . ILE A 1 97 ? -12.937 -9.632 1.447 1.00 93.62 97 ILE A O 1
ATOM 734 N N . SER A 1 98 ? -12.950 -9.358 3.670 1.00 91.19 98 SER A N 1
ATOM 735 C CA . SER A 1 98 ? -14.236 -10.045 3.896 1.00 91.19 98 SER A CA 1
ATOM 736 C C . SER A 1 98 ? -15.389 -9.519 3.032 1.00 91.19 98 SER A C 1
ATOM 738 O O . SER A 1 98 ? -16.292 -10.274 2.679 1.00 91.19 98 SER A O 1
ATOM 740 N N . VAL A 1 99 ? -15.399 -8.221 2.716 1.00 93.44 99 VAL A N 1
ATOM 741 C CA . VAL A 1 99 ? -16.458 -7.615 1.891 1.00 93.44 99 VAL A CA 1
ATOM 742 C C . VAL A 1 99 ? -16.294 -7.905 0.398 1.00 93.44 99 VAL A C 1
ATOM 744 O O . VAL A 1 99 ? -17.299 -7.962 -0.311 1.00 93.44 99 VAL A O 1
ATOM 747 N N . VAL A 1 100 ? -15.060 -8.129 -0.058 1.00 93.12 100 VAL A N 1
ATOM 748 C CA . VAL A 1 100 ? -14.734 -8.486 -1.445 1.00 93.12 100 VAL A CA 1
ATOM 749 C C . VAL A 1 100 ? -14.964 -9.977 -1.657 1.00 93.12 100 VAL A C 1
ATOM 751 O O . VAL A 1 100 ? -15.631 -10.350 -2.612 1.00 93.12 100 VAL A O 1
ATOM 754 N N . GLU A 1 101 ? -14.525 -10.821 -0.717 1.00 92.94 101 GLU A N 1
ATOM 755 C CA . GLU A 1 101 ? -14.794 -12.270 -0.724 1.00 92.94 101 GLU A CA 1
ATOM 756 C C . GLU A 1 101 ? -16.299 -12.571 -0.851 1.00 92.94 101 GLU A C 1
ATOM 758 O O . GLU A 1 101 ? -16.710 -13.537 -1.485 1.00 92.94 101 GLU A O 1
ATOM 763 N N . ARG A 1 102 ? -17.137 -11.720 -0.249 1.00 93.94 102 ARG A N 1
ATOM 764 C CA . ARG A 1 102 ? -18.602 -11.837 -0.272 1.00 93.94 102 ARG A CA 1
ATOM 765 C C . ARG A 1 102 ? -19.275 -11.083 -1.416 1.00 93.94 102 ARG A C 1
ATOM 767 O O . ARG A 1 102 ? -20.496 -10.955 -1.385 1.00 93.94 102 ARG A O 1
ATOM 774 N N . GLU A 1 103 ? -18.504 -10.525 -2.349 1.00 92.69 103 GLU A N 1
ATOM 775 C CA . GLU A 1 103 ? -18.996 -9.735 -3.489 1.00 92.69 103 GLU A CA 1
ATOM 776 C C . GLU A 1 103 ? -19.905 -8.556 -3.075 1.00 92.69 103 GLU A C 1
ATOM 778 O O . GLU A 1 103 ? -20.741 -8.071 -3.835 1.00 92.69 103 GLU A O 1
ATOM 783 N N . SER A 1 104 ? -19.752 -8.083 -1.835 1.00 92.75 104 SER A N 1
ATOM 784 C CA . SER A 1 104 ? -20.549 -6.994 -1.254 1.00 92.75 104 SER A CA 1
ATOM 785 C C . SER A 1 104 ? -19.928 -5.616 -1.470 1.00 92.75 104 SER A C 1
ATOM 787 O O . SER A 1 104 ? -20.587 -4.601 -1.242 1.00 92.75 104 SER A O 1
ATOM 789 N N . PHE A 1 105 ? -18.665 -5.578 -1.894 1.00 91.25 105 PHE A N 1
ATOM 790 C CA . PHE A 1 105 ? -17.920 -4.359 -2.163 1.00 91.25 105 PHE A CA 1
ATOM 791 C C . PHE A 1 105 ? -17.063 -4.537 -3.426 1.00 91.25 105 PHE A C 1
ATOM 793 O O . PHE A 1 105 ? -16.462 -5.602 -3.588 1.00 91.25 105 PHE A O 1
ATOM 800 N N . PRO A 1 106 ? -17.020 -3.540 -4.329 1.00 89.94 106 PRO A N 1
ATOM 801 C CA . PRO A 1 106 ? -16.252 -3.633 -5.564 1.00 89.94 106 PRO A CA 1
ATOM 802 C C . PRO A 1 106 ? -14.748 -3.533 -5.302 1.00 89.94 106 PRO A C 1
ATOM 804 O O . PRO A 1 106 ? -14.314 -2.914 -4.332 1.00 89.94 106 PRO A O 1
ATOM 807 N N . GLN A 1 107 ? -13.955 -4.083 -6.217 1.00 84.75 107 GLN A N 1
ATOM 808 C CA . GLN A 1 107 ? -12.510 -3.879 -6.240 1.00 84.75 107 GLN A CA 1
ATOM 809 C C . GLN A 1 107 ? -12.142 -2.710 -7.154 1.00 84.75 107 GLN A C 1
ATOM 811 O O . GLN A 1 107 ? -12.821 -2.441 -8.148 1.00 84.75 107 GLN A O 1
ATOM 816 N N . LEU A 1 108 ? -11.048 -2.026 -6.822 1.00 84.44 108 LEU A N 1
ATOM 817 C CA . LEU A 1 108 ? -10.428 -1.060 -7.719 1.00 84.44 108 LEU A CA 1
ATOM 818 C C . LEU A 1 108 ? -9.779 -1.804 -8.889 1.00 84.44 108 LEU A C 1
ATOM 820 O O . LEU A 1 108 ? -8.912 -2.651 -8.690 1.00 84.44 108 LEU A O 1
ATOM 824 N N . ILE A 1 109 ? -10.198 -1.477 -10.110 1.00 85.62 109 ILE A N 1
ATOM 825 C CA . ILE A 1 109 ? -9.552 -1.975 -11.325 1.00 85.62 109 ILE A CA 1
ATOM 826 C C . ILE A 1 109 ? -8.319 -1.108 -11.571 1.00 85.62 109 ILE A C 1
ATOM 828 O O . ILE A 1 109 ? -8.444 0.097 -11.794 1.00 85.62 109 ILE A O 1
ATOM 832 N N . ARG A 1 110 ? -7.139 -1.728 -11.520 1.00 83.50 110 ARG A N 1
ATOM 833 C CA . ARG A 1 110 ? -5.856 -1.094 -11.829 1.00 83.50 110 ARG A CA 1
ATOM 834 C C . ARG A 1 110 ? -5.249 -1.755 -13.053 1.00 83.50 110 ARG A C 1
ATOM 836 O O . ARG A 1 110 ? -4.753 -2.877 -12.988 1.00 83.50 110 ARG A O 1
ATOM 843 N N . GLU A 1 111 ? -5.290 -1.049 -14.171 1.00 85.44 111 GLU A N 1
ATOM 844 C CA . GLU A 1 111 ? -4.724 -1.520 -15.429 1.00 85.44 111 GLU A CA 1
ATOM 845 C C . GLU A 1 111 ? -3.707 -0.503 -15.931 1.00 85.44 111 GLU A C 1
ATOM 847 O O . GLU A 1 111 ? -4.025 0.661 -16.169 1.00 85.44 111 GLU A O 1
ATOM 852 N N . ILE A 1 112 ? -2.464 -0.962 -16.061 1.00 88.69 112 ILE A N 1
ATOM 853 C CA . ILE A 1 112 ? -1.365 -0.208 -16.652 1.00 88.69 112 ILE A CA 1
ATOM 854 C C . ILE A 1 112 ? -0.688 -1.143 -17.641 1.00 88.69 112 ILE A C 1
ATOM 856 O O . ILE A 1 112 ? -0.171 -2.201 -17.265 1.00 88.69 112 ILE A O 1
ATOM 860 N N . GLU A 1 113 ? -0.712 -0.753 -18.908 1.00 89.50 113 GLU A N 1
ATOM 861 C CA . GLU A 1 113 ? -0.079 -1.486 -19.995 1.00 89.50 113 GLU A CA 1
ATOM 862 C C . GLU A 1 113 ? 0.994 -0.614 -20.634 1.00 89.50 113 GLU A C 1
ATOM 864 O O . GLU A 1 113 ? 0.746 0.532 -21.015 1.00 89.50 113 GLU A O 1
ATOM 869 N N . VAL A 1 114 ? 2.192 -1.179 -20.754 1.00 92.50 114 VAL A N 1
ATOM 870 C CA . VAL A 1 114 ? 3.312 -0.570 -21.464 1.00 92.50 114 VAL A CA 1
ATOM 871 C C . VAL A 1 114 ? 3.662 -1.478 -22.628 1.00 92.50 114 VAL A C 1
ATOM 873 O O . VAL A 1 114 ? 4.026 -2.638 -22.446 1.00 92.50 114 VAL A O 1
ATOM 876 N N . ASP A 1 115 ? 3.548 -0.942 -23.838 1.00 93.44 115 ASP A N 1
ATOM 877 C CA . ASP A 1 115 ? 4.022 -1.614 -25.041 1.00 93.44 115 ASP A CA 1
ATOM 878 C C . ASP A 1 115 ? 5.540 -1.436 -25.153 1.00 93.44 115 ASP A C 1
ATOM 880 O O . ASP A 1 115 ? 6.032 -0.528 -25.827 1.00 93.44 115 ASP A O 1
ATOM 884 N N . ALA A 1 116 ? 6.279 -2.305 -24.460 1.00 92.62 116 ALA A N 1
ATOM 885 C CA . ALA A 1 116 ? 7.736 -2.243 -24.384 1.00 92.62 116 ALA A CA 1
ATOM 886 C C . ALA A 1 116 ? 8.434 -2.485 -25.737 1.00 92.62 116 ALA A C 1
ATOM 888 O O . ALA A 1 116 ? 9.620 -2.202 -25.873 1.00 92.62 116 ALA A O 1
ATOM 889 N N . THR A 1 117 ? 7.707 -2.934 -26.772 1.00 90.69 117 THR A N 1
ATOM 890 C CA . THR A 1 117 ? 8.256 -3.075 -28.135 1.00 90.69 117 THR A CA 1
ATOM 891 C C . THR A 1 117 ? 8.584 -1.732 -28.788 1.00 90.69 117 THR A C 1
ATOM 893 O O . THR A 1 117 ? 9.300 -1.685 -29.786 1.00 90.69 117 THR A O 1
ATOM 896 N N . LYS A 1 118 ? 8.059 -0.636 -28.230 1.00 91.75 118 LYS A N 1
ATOM 897 C CA . LYS A 1 118 ? 8.311 0.738 -28.677 1.00 91.75 118 LYS A CA 1
ATOM 898 C C . LYS A 1 118 ? 9.390 1.451 -27.861 1.00 91.75 118 LYS A C 1
ATOM 900 O O . LYS A 1 118 ? 9.666 2.612 -28.149 1.00 91.75 118 LYS A O 1
ATOM 905 N N . CYS A 1 119 ? 9.942 0.807 -26.835 1.00 92.56 119 CYS A N 1
ATOM 906 C CA . CYS A 1 119 ? 10.975 1.386 -25.984 1.00 92.56 119 CYS A CA 1
ATOM 907 C C . CYS A 1 119 ? 12.363 1.189 -26.600 1.00 92.56 119 CYS A C 1
ATOM 909 O O . CYS A 1 119 ? 12.672 0.111 -27.110 1.00 92.56 119 CYS A O 1
ATOM 911 N N . ASP A 1 120 ? 13.214 2.208 -26.487 1.00 91.75 120 ASP A N 1
ATOM 912 C CA . ASP A 1 120 ? 14.642 2.074 -26.768 1.00 91.75 120 ASP A CA 1
ATOM 913 C C . ASP A 1 120 ? 15.327 1.253 -25.658 1.00 91.75 120 ASP A C 1
ATOM 915 O O . ASP A 1 120 ? 14.907 1.283 -24.498 1.00 91.75 120 ASP A O 1
ATOM 919 N N . LEU A 1 121 ? 16.386 0.509 -26.005 1.00 90.19 121 LEU A N 1
ATOM 920 C CA . LEU A 1 121 ? 17.070 -0.421 -25.089 1.00 90.19 121 LEU A CA 1
ATOM 921 C C . LEU A 1 121 ? 17.712 0.261 -23.866 1.00 90.19 121 LEU A C 1
ATOM 923 O O . LEU A 1 121 ? 18.000 -0.409 -22.878 1.00 90.19 121 LEU A O 1
ATOM 927 N N . ASP A 1 122 ? 17.964 1.564 -23.942 1.00 87.25 122 ASP A N 1
ATOM 928 C CA . ASP A 1 122 ? 18.573 2.398 -22.905 1.00 87.25 122 ASP A CA 1
ATOM 929 C C . ASP A 1 122 ? 17.580 3.365 -22.234 1.00 87.25 122 ASP A C 1
ATOM 931 O O . ASP A 1 122 ? 17.979 4.173 -21.398 1.00 87.25 122 ASP A O 1
ATOM 935 N N . CYS A 1 123 ? 16.286 3.284 -22.558 1.00 91.69 123 CYS A N 1
ATOM 936 C CA . CYS A 1 123 ? 15.274 4.173 -21.994 1.00 91.69 123 CYS A CA 1
ATOM 937 C C . CYS A 1 123 ? 14.873 3.757 -20.568 1.00 91.69 123 CYS A C 1
ATOM 939 O O . CYS A 1 123 ? 14.265 2.708 -20.370 1.00 91.69 123 CYS A O 1
ATOM 941 N N . THR A 1 124 ? 15.147 4.615 -19.582 1.00 93.75 124 THR A N 1
ATOM 942 C CA . THR A 1 124 ? 14.759 4.452 -18.163 1.00 93.75 124 THR A CA 1
ATOM 943 C C . THR A 1 124 ? 13.754 5.506 -17.691 1.00 93.75 124 THR A C 1
ATOM 945 O O . THR A 1 124 ? 13.481 5.622 -16.497 1.00 93.75 124 THR A O 1
ATOM 948 N N . GLU A 1 125 ? 13.159 6.271 -18.613 1.00 94.19 125 GLU A N 1
ATOM 949 C CA . GLU A 1 125 ? 12.361 7.460 -18.283 1.00 94.19 125 GLU A CA 1
ATOM 950 C C . GLU A 1 125 ? 11.204 7.171 -17.319 1.00 94.19 125 GLU A C 1
ATOM 952 O O . GLU A 1 125 ? 10.970 7.940 -16.390 1.00 94.19 125 GLU A O 1
ATOM 957 N N . CYS A 1 126 ? 10.474 6.066 -17.508 1.00 94.31 126 CYS A N 1
ATOM 958 C CA . CYS A 1 126 ? 9.349 5.731 -16.636 1.00 94.31 126 CYS A CA 1
ATOM 959 C C . CYS A 1 126 ? 9.783 5.289 -15.231 1.00 94.31 126 CYS A C 1
ATOM 961 O O . CYS A 1 126 ? 9.064 5.561 -14.273 1.00 94.31 126 CYS A O 1
ATOM 963 N N . GLU A 1 127 ? 10.944 4.643 -15.100 1.00 95.25 127 GLU A N 1
ATOM 964 C CA . GLU A 1 127 ? 11.526 4.279 -13.802 1.00 95.25 127 GLU A CA 1
ATOM 965 C C . GLU A 1 127 ? 11.968 5.537 -13.047 1.00 95.25 127 GLU A C 1
ATOM 967 O O . GLU A 1 127 ? 11.568 5.741 -11.903 1.00 95.25 127 GLU A O 1
ATOM 972 N N . GLU A 1 128 ? 12.681 6.445 -13.715 1.00 95.12 128 GLU A N 1
ATOM 973 C CA . GLU A 1 128 ? 13.148 7.704 -13.119 1.00 95.12 128 GLU A CA 1
ATOM 974 C C . GLU A 1 128 ? 12.008 8.673 -12.787 1.00 95.12 128 GLU A C 1
ATOM 976 O O . GLU A 1 128 ? 12.073 9.418 -11.807 1.00 95.12 128 GLU A O 1
ATOM 981 N N . ALA A 1 129 ? 10.953 8.681 -13.604 1.00 94.94 129 ALA A N 1
ATOM 982 C CA . ALA A 1 129 ? 9.802 9.547 -13.399 1.00 94.94 129 ALA A CA 1
ATOM 983 C C . ALA A 1 129 ? 8.843 9.032 -12.317 1.00 94.94 129 ALA A C 1
ATOM 985 O O . ALA A 1 129 ? 8.005 9.811 -11.855 1.00 94.94 129 ALA A O 1
ATOM 986 N N . CYS A 1 130 ? 8.915 7.753 -11.926 1.00 91.56 130 CYS A N 1
ATOM 987 C CA . CYS A 1 130 ? 7.980 7.168 -10.972 1.00 91.56 130 CYS A CA 1
ATOM 988 C C . CYS A 1 130 ? 8.232 7.718 -9.557 1.00 91.56 130 CYS A C 1
ATOM 990 O O . CYS A 1 130 ? 9.202 7.328 -8.907 1.00 91.56 130 CYS A O 1
ATOM 992 N N . PRO A 1 131 ? 7.338 8.558 -9.001 1.00 85.50 131 PRO A N 1
ATOM 993 C CA . PRO A 1 131 ? 7.561 9.167 -7.688 1.00 85.50 131 PRO A CA 1
ATOM 994 C C . PRO A 1 131 ? 7.450 8.164 -6.531 1.00 85.50 131 PRO A C 1
ATOM 996 O O . PRO A 1 131 ? 7.767 8.504 -5.394 1.00 85.50 131 PRO A O 1
ATOM 999 N N . LEU A 1 132 ? 6.938 6.966 -6.818 1.00 85.94 132 LEU A N 1
ATOM 1000 C CA . LEU A 1 132 ? 6.745 5.878 -5.867 1.00 85.94 132 LEU A CA 1
ATOM 1001 C C . LEU A 1 132 ? 7.759 4.742 -6.066 1.00 85.94 132 LEU A C 1
ATOM 1003 O O . LEU A 1 132 ? 7.690 3.762 -5.335 1.00 85.94 132 LEU A O 1
ATOM 1007 N N . GLU A 1 133 ? 8.673 4.862 -7.039 1.00 90.06 133 GLU A N 1
ATOM 1008 C CA . GLU A 1 133 ? 9.694 3.843 -7.338 1.00 90.06 133 GLU A CA 1
ATOM 1009 C C . GLU A 1 133 ? 9.096 2.446 -7.642 1.00 90.06 133 GLU A C 1
ATOM 1011 O O . GLU A 1 133 ? 9.685 1.413 -7.334 1.00 90.06 133 GLU A O 1
ATOM 1016 N N . LEU A 1 134 ? 7.905 2.409 -8.255 1.00 91.00 134 LEU A N 1
ATOM 1017 C CA . LEU A 1 134 ? 7.146 1.179 -8.547 1.00 91.00 134 LEU A CA 1
ATOM 1018 C C . LEU A 1 134 ? 7.409 0.599 -9.940 1.00 91.00 134 LEU A C 1
ATOM 1020 O O . LEU A 1 134 ? 6.859 -0.449 -10.276 1.00 91.00 134 LEU A O 1
ATOM 1024 N N . ILE A 1 135 ? 8.188 1.295 -10.768 1.00 94.44 135 ILE A N 1
ATOM 1025 C CA . ILE A 1 135 ? 8.470 0.915 -12.153 1.00 94.44 135 ILE A CA 1
ATOM 1026 C C . ILE A 1 135 ? 9.943 0.536 -12.258 1.00 94.44 135 ILE A C 1
ATOM 1028 O O . ILE A 1 135 ? 10.797 1.320 -11.862 1.00 94.44 135 ILE A O 1
ATOM 1032 N N . GLN A 1 136 ? 10.232 -0.636 -12.820 1.00 94.19 136 GLN A N 1
ATOM 1033 C CA . GLN A 1 136 ? 11.588 -1.085 -13.131 1.00 94.19 136 GLN A CA 1
ATOM 1034 C C . GLN A 1 136 ? 11.702 -1.390 -14.620 1.00 94.19 136 GLN A C 1
ATOM 1036 O O . GLN A 1 136 ? 10.924 -2.185 -15.154 1.00 94.19 136 GLN A O 1
ATOM 1041 N N . VAL A 1 137 ? 12.687 -0.792 -15.287 1.00 94.62 137 VAL A N 1
ATOM 1042 C CA . VAL A 1 137 ? 12.985 -1.066 -16.691 1.00 94.62 137 VAL A CA 1
ATOM 1043 C C . VAL A 1 137 ? 14.204 -1.969 -16.791 1.00 94.62 137 VAL A C 1
ATOM 1045 O O . VAL A 1 137 ? 15.275 -1.712 -16.246 1.00 94.62 137 VAL A O 1
ATOM 1048 N N . ASN A 1 138 ? 14.038 -3.074 -17.506 1.00 92.88 138 ASN A N 1
ATOM 1049 C CA . ASN A 1 138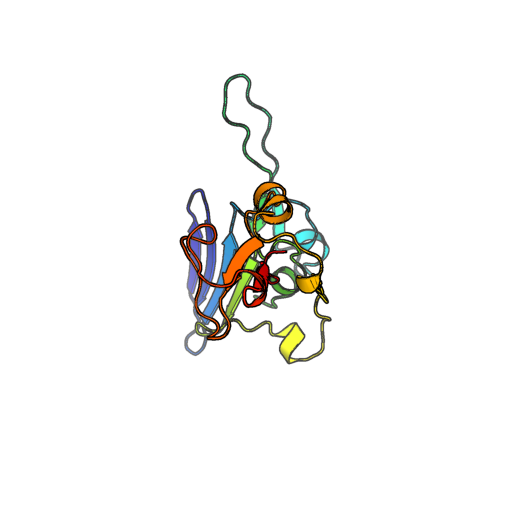 ? 15.046 -4.108 -17.651 1.00 92.88 138 ASN A CA 1
ATOM 1050 C C . ASN A 1 138 ? 15.185 -4.505 -19.119 1.00 92.88 138 ASN A C 1
ATOM 1052 O O . ASN A 1 138 ? 14.206 -4.542 -19.854 1.00 92.88 138 ASN A O 1
ATOM 1056 N N . VAL A 1 139 ? 16.386 -4.903 -19.535 1.00 92.88 139 VAL A N 1
ATOM 1057 C CA . VAL A 1 139 ? 16.601 -5.530 -20.846 1.00 92.88 139 VAL A CA 1
ATOM 1058 C C . VAL A 1 139 ? 16.795 -7.027 -20.659 1.00 92.88 139 VAL A C 1
ATOM 1060 O O . VAL A 1 139 ? 17.549 -7.465 -19.786 1.00 92.88 139 VAL A O 1
ATOM 1063 N N . GLN A 1 140 ? 16.116 -7.828 -21.472 1.00 92.62 140 GLN A N 1
ATOM 1064 C CA . GLN A 1 140 ? 16.233 -9.280 -21.483 1.00 92.62 140 GLN A CA 1
ATOM 1065 C C . GLN A 1 140 ? 16.692 -9.777 -22.851 1.00 92.62 140 GLN A C 1
ATOM 1067 O O . GLN A 1 140 ? 16.319 -9.230 -23.882 1.00 92.62 140 GLN A O 1
ATOM 1072 N N . GLY A 1 141 ? 17.491 -10.841 -22.857 1.00 89.06 141 GLY A N 1
ATOM 1073 C CA . GLY A 1 141 ? 17.809 -11.567 -24.085 1.00 89.06 141 GLY A CA 1
ATOM 1074 C C . GLY A 1 141 ? 16.724 -12.590 -24.446 1.00 89.06 141 GLY A C 1
ATOM 1075 O O . GLY A 1 141 ? 15.804 -12.823 -23.657 1.00 89.06 141 GLY A O 1
ATOM 1076 N N . PRO A 1 142 ? 16.884 -13.331 -25.554 1.00 84.75 142 PRO A N 1
ATOM 1077 C CA . PRO A 1 142 ? 15.884 -14.284 -26.058 1.00 84.75 142 PRO A CA 1
ATOM 1078 C C . PRO A 1 142 ? 15.601 -15.463 -25.108 1.00 84.75 142 PRO A C 1
ATOM 1080 O O . PRO A 1 142 ? 14.608 -16.171 -25.249 1.00 84.75 142 PRO A O 1
ATOM 1083 N N . SER A 1 143 ? 16.460 -15.679 -24.106 1.00 84.38 143 SER A N 1
ATOM 1084 C CA . SER A 1 143 ? 16.251 -16.667 -23.036 1.00 84.38 143 SER A CA 1
ATOM 1085 C C . SER A 1 143 ? 15.422 -16.148 -21.849 1.00 84.38 143 SER A C 1
ATOM 1087 O O . SER A 1 143 ? 15.269 -16.871 -20.864 1.00 84.38 143 SER A O 1
ATOM 1089 N N . GLY A 1 144 ? 14.943 -14.898 -21.898 1.00 81.81 144 GLY A N 1
ATOM 1090 C CA . GLY A 1 144 ? 14.239 -14.219 -20.802 1.00 81.81 144 GLY A CA 1
ATOM 1091 C C . GLY A 1 144 ? 15.144 -13.791 -19.640 1.00 81.81 144 GLY A C 1
ATOM 1092 O O . GLY A 1 144 ? 14.668 -13.334 -18.605 1.00 81.81 144 GLY A O 1
ATOM 1093 N N . LYS A 1 145 ? 16.468 -13.953 -19.766 1.00 84.31 145 LYS A N 1
ATOM 1094 C CA . LYS A 1 145 ? 17.426 -13.534 -18.736 1.00 84.31 145 LYS A CA 1
ATOM 1095 C C . LYS A 1 145 ? 17.753 -12.053 -18.869 1.00 84.31 145 LYS A C 1
ATOM 1097 O O . LYS A 1 145 ? 18.041 -11.593 -19.973 1.00 84.31 145 LYS A O 1
ATOM 1102 N N . LYS A 1 146 ? 17.790 -11.356 -17.729 1.00 86.94 146 LYS A N 1
ATOM 1103 C CA . LYS A 1 146 ? 18.237 -9.963 -17.635 1.00 86.94 146 LYS A CA 1
ATOM 1104 C C . LYS A 1 146 ? 19.673 -9.830 -18.148 1.00 86.94 146 LYS A C 1
ATOM 1106 O O . LYS A 1 146 ? 20.565 -10.560 -17.706 1.00 86.94 146 LYS A O 1
ATOM 1111 N N . VAL A 1 147 ? 19.881 -8.900 -19.069 1.00 87.81 147 VAL A N 1
ATOM 1112 C CA . VAL A 1 147 ? 21.182 -8.549 -19.637 1.00 87.81 147 VAL A CA 1
ATOM 1113 C C . VAL A 1 147 ? 21.727 -7.365 -18.846 1.00 87.81 147 VAL A C 1
ATO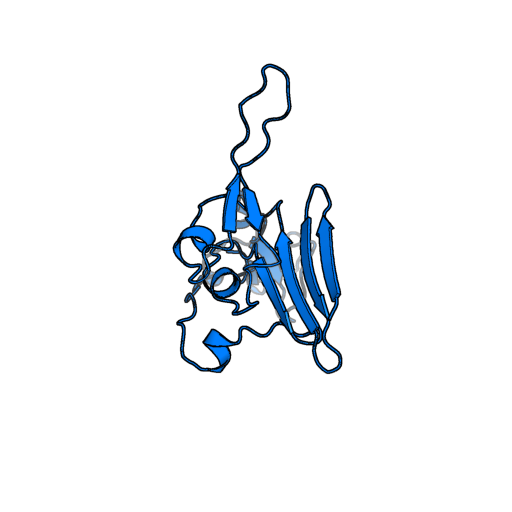M 1115 O O . VAL A 1 147 ? 21.050 -6.356 -18.694 1.00 87.81 147 VAL A O 1
ATOM 1118 N N . GLN A 1 148 ? 22.926 -7.513 -18.278 1.00 79.50 148 GLN A N 1
ATOM 1119 C CA . GLN A 1 148 ? 23.556 -6.454 -17.476 1.00 79.50 148 GLN A CA 1
ATOM 1120 C C . GLN A 1 148 ? 24.356 -5.471 -18.328 1.00 79.50 148 GLN A C 1
ATOM 1122 O O . GLN A 1 148 ? 24.450 -4.301 -17.981 1.00 79.50 148 GLN A O 1
ATOM 1127 N N . ASP A 1 149 ? 24.933 -5.955 -19.424 1.00 82.19 149 ASP A N 1
ATOM 1128 C CA . ASP A 1 149 ? 25.717 -5.154 -20.352 1.00 82.19 149 ASP A CA 1
ATOM 1129 C C . ASP A 1 149 ? 25.095 -5.280 -21.741 1.00 82.19 149 ASP A C 1
ATOM 1131 O O . ASP A 1 149 ? 25.343 -6.227 -22.490 1.00 82.19 149 ASP A O 1
ATOM 1135 N N . VAL A 1 150 ? 24.197 -4.341 -22.026 1.00 81.81 150 VAL A N 1
ATOM 1136 C CA . VAL A 1 150 ? 23.493 -4.231 -23.306 1.00 81.81 150 VAL A CA 1
ATOM 1137 C C . VAL A 1 150 ? 24.473 -3.853 -24.416 1.00 81.81 150 VAL A C 1
ATOM 1139 O O . VAL A 1 150 ? 24.298 -4.253 -25.569 1.00 81.81 150 VAL A O 1
ATOM 1142 N N . GLU A 1 151 ? 25.531 -3.106 -24.088 1.00 79.44 151 GLU A N 1
ATOM 1143 C CA . GLU A 1 151 ? 26.429 -2.573 -25.098 1.00 79.44 151 GLU A CA 1
ATOM 1144 C C . GLU A 1 151 ? 27.314 -3.647 -25.727 1.00 79.44 151 GLU A C 1
ATOM 1146 O O . GLU A 1 151 ? 27.557 -3.589 -26.937 1.00 79.44 151 GLU A O 1
ATOM 1151 N N . SER A 1 152 ? 27.759 -4.619 -24.926 1.00 81.88 152 SER A N 1
ATOM 1152 C CA . SER A 1 152 ? 28.625 -5.722 -25.358 1.00 81.88 152 SER A CA 1
ATOM 1153 C C . SER A 1 152 ? 27.879 -6.943 -25.904 1.00 81.88 152 SER A C 1
ATOM 1155 O O . SER A 1 152 ? 28.516 -7.930 -26.290 1.00 81.88 152 SER A O 1
ATOM 1157 N N . TRP A 1 153 ? 26.545 -6.896 -25.961 1.00 82.44 153 TRP A N 1
ATOM 1158 C CA . TRP A 1 153 ? 25.752 -8.026 -26.426 1.00 82.44 153 TRP A CA 1
ATOM 1159 C C . TRP A 1 153 ? 25.944 -8.276 -27.938 1.00 82.44 153 TRP A C 1
ATOM 1161 O O . TRP A 1 153 ? 25.898 -7.318 -28.715 1.00 82.44 153 TRP A O 1
ATOM 1171 N N . PRO A 1 154 ? 26.145 -9.538 -28.383 1.00 81.19 154 PRO A N 1
ATOM 1172 C CA . PRO A 1 154 ? 26.519 -9.840 -29.769 1.00 81.19 154 PRO A CA 1
ATOM 1173 C C . PRO A 1 154 ? 25.500 -9.400 -30.824 1.00 81.19 154 PRO A C 1
ATOM 1175 O O . PRO A 1 154 ? 25.903 -8.948 -31.893 1.00 81.19 154 PRO A O 1
ATOM 1178 N N . ASP A 1 155 ? 24.207 -9.540 -30.526 1.00 84.44 155 ASP A N 1
ATOM 1179 C CA . ASP A 1 155 ? 23.112 -9.158 -31.418 1.00 84.44 155 ASP A CA 1
ATOM 1180 C C . ASP A 1 155 ? 22.029 -8.394 -30.649 1.00 84.44 155 ASP A C 1
ATOM 1182 O O . ASP A 1 155 ? 21.238 -8.968 -29.898 1.00 84.44 155 ASP A O 1
ATOM 1186 N N . ARG A 1 156 ? 22.029 -7.068 -30.802 1.00 81.38 156 ARG A N 1
ATOM 1187 C CA . ARG A 1 156 ? 21.114 -6.181 -30.075 1.00 81.38 156 ARG A CA 1
ATOM 1188 C C . ARG A 1 156 ? 19.664 -6.298 -30.550 1.00 81.38 156 ARG A C 1
ATOM 1190 O O . ARG A 1 156 ? 18.781 -5.917 -29.793 1.00 81.38 156 ARG A O 1
ATOM 1197 N N . GLU A 1 157 ? 19.409 -6.827 -31.748 1.00 82.19 157 GLU A N 1
ATOM 1198 C CA . GLU A 1 157 ? 18.044 -7.010 -32.269 1.00 82.19 157 GLU A CA 1
ATOM 1199 C C . GLU A 1 157 ? 17.298 -8.147 -31.550 1.00 82.19 157 GLU A C 1
ATOM 1201 O O . GLU A 1 157 ? 16.070 -8.188 -31.555 1.00 82.19 157 GLU A O 1
ATOM 1206 N N . GLU A 1 158 ? 18.025 -9.049 -30.880 1.00 85.62 158 GLU A N 1
ATOM 1207 C CA . GLU A 1 158 ? 17.450 -10.123 -30.060 1.00 85.62 158 GLU A CA 1
ATOM 1208 C C . GLU A 1 158 ? 17.063 -9.669 -28.642 1.00 85.62 158 GLU A C 1
ATOM 1210 O O . GLU A 1 158 ? 16.526 -10.459 -27.856 1.00 85.62 158 GLU A O 1
ATOM 1215 N N . LEU A 1 159 ? 17.380 -8.425 -28.279 1.00 89.81 159 LEU A N 1
ATOM 1216 C CA . LEU A 1 159 ? 17.101 -7.882 -26.959 1.00 89.81 159 LEU A CA 1
ATOM 1217 C C . LEU A 1 159 ? 15.695 -7.289 -26.902 1.00 89.81 159 LEU A C 1
ATOM 1219 O O . LEU A 1 159 ? 15.242 -6.614 -27.822 1.00 89.81 159 LEU A O 1
ATOM 1223 N N . GLN A 1 160 ? 15.023 -7.506 -25.777 1.00 90.50 160 GLN A N 1
ATOM 1224 C CA . GLN A 1 160 ? 13.706 -6.950 -25.497 1.00 90.50 160 GLN A CA 1
ATOM 1225 C C . GLN A 1 160 ? 13.743 -6.112 -24.223 1.00 90.50 160 GLN A C 1
ATOM 1227 O O . GLN A 1 160 ? 14.333 -6.517 -23.217 1.00 90.50 160 GLN A O 1
ATOM 1232 N N . VAL A 1 161 ? 13.078 -4.960 -24.255 1.00 93.69 161 VAL A N 1
ATOM 1233 C CA . VAL A 1 161 ? 12.794 -4.184 -23.048 1.00 93.69 161 VAL A CA 1
ATOM 1234 C C . VAL A 1 161 ? 11.626 -4.836 -22.312 1.00 93.69 161 VAL A C 1
ATOM 1236 O O . VAL A 1 161 ? 10.652 -5.279 -22.921 1.00 93.69 161 VAL A O 1
ATOM 1239 N N . VAL A 1 162 ? 11.726 -4.899 -20.992 1.00 93.25 162 VAL A N 1
ATOM 1240 C CA . VAL A 1 162 ? 10.681 -5.350 -20.078 1.00 93.25 162 VAL A CA 1
ATOM 1241 C C . VAL A 1 162 ? 10.484 -4.267 -19.033 1.00 93.25 162 VAL A C 1
ATOM 1243 O O . VAL A 1 162 ? 11.446 -3.819 -18.411 1.00 93.25 162 VAL A O 1
ATOM 1246 N N . VAL A 1 163 ? 9.235 -3.844 -18.867 1.00 94.38 163 VAL A N 1
ATOM 1247 C CA . VAL A 1 163 ? 8.839 -2.839 -17.881 1.00 94.38 163 VAL A CA 1
ATOM 1248 C C . VAL A 1 163 ? 7.978 -3.529 -16.835 1.00 94.38 163 VAL A C 1
ATOM 1250 O O . VAL A 1 163 ? 6.840 -3.912 -17.110 1.00 94.38 163 VAL A O 1
ATOM 1253 N N . ASP A 1 164 ? 8.543 -3.708 -15.647 1.00 92.19 164 ASP A N 1
ATOM 1254 C CA . ASP A 1 164 ? 7.876 -4.309 -14.500 1.00 92.19 164 ASP A CA 1
ATOM 1255 C C . ASP A 1 164 ? 7.249 -3.190 -13.657 1.00 92.19 164 ASP A C 1
ATOM 1257 O O . ASP A 1 164 ? 7.929 -2.235 -13.287 1.00 92.19 164 ASP A O 1
ATOM 1261 N N . ILE A 1 165 ? 5.947 -3.281 -13.378 1.00 91.75 165 ILE A N 1
ATOM 1262 C CA . ILE A 1 165 ? 5.201 -2.273 -12.609 1.00 91.75 165 ILE A CA 1
ATOM 1263 C C . ILE A 1 165 ? 4.514 -2.967 -11.438 1.00 91.75 165 ILE A C 1
ATOM 1265 O O . ILE A 1 165 ? 3.713 -3.880 -11.657 1.00 91.75 165 ILE A O 1
ATOM 1269 N N . ASP A 1 166 ? 4.781 -2.517 -10.213 1.00 88.75 166 ASP A N 1
ATOM 1270 C CA . ASP A 1 166 ? 4.024 -2.936 -9.031 1.00 88.75 166 ASP A CA 1
ATOM 1271 C C . ASP A 1 166 ? 2.636 -2.280 -9.048 1.00 88.75 166 ASP A C 1
ATOM 1273 O O . ASP A 1 166 ? 2.443 -1.128 -8.655 1.00 88.75 166 ASP A O 1
ATOM 1277 N N . ARG A 1 167 ? 1.654 -3.025 -9.558 1.00 84.31 167 ARG A N 1
ATOM 1278 C CA . ARG A 1 167 ? 0.270 -2.562 -9.726 1.00 84.31 167 ARG A CA 1
ATOM 1279 C C . ARG A 1 167 ? -0.516 -2.536 -8.422 1.00 84.31 167 ARG A C 1
ATOM 1281 O O . ARG A 1 167 ? -1.583 -1.931 -8.389 1.00 84.31 167 ARG A O 1
ATOM 1288 N N . ASP A 1 168 ? -0.035 -3.184 -7.366 1.00 79.38 168 ASP A N 1
ATOM 1289 C CA . ASP A 1 168 ? -0.754 -3.213 -6.093 1.00 79.38 168 ASP A CA 1
ATOM 1290 C C . ASP A 1 168 ? -0.584 -1.887 -5.337 1.00 79.38 168 ASP A C 1
ATOM 1292 O O . ASP A 1 168 ? -1.467 -1.484 -4.569 1.00 79.38 168 ASP A O 1
ATOM 1296 N N . LEU A 1 169 ? 0.504 -1.169 -5.628 1.00 80.06 169 LEU A N 1
ATOM 1297 C CA . LEU A 1 169 ? 0.838 0.131 -5.048 1.00 80.06 169 LEU A CA 1
ATOM 1298 C C . LEU A 1 169 ? 0.666 1.318 -6.016 1.00 80.06 169 LEU A C 1
ATOM 1300 O O . LEU A 1 169 ? 0.765 2.466 -5.573 1.00 80.06 169 LEU A O 1
ATOM 1304 N N . CYS A 1 170 ? 0.424 1.056 -7.307 1.00 68.50 170 CYS A N 1
ATOM 1305 C CA . CYS A 1 170 ? 0.299 2.074 -8.357 1.00 68.50 170 CYS A CA 1
ATOM 1306 C C . CYS A 1 170 ? -1.131 2.615 -8.550 1.00 68.50 170 CYS A C 1
ATOM 1308 O O . CYS A 1 170 ? -2.124 1.885 -8.306 1.00 68.50 170 CYS A O 1
#

Foldseek 3Di:
DDWDWDDDLQKIKIKDDDPVKIKIKMFGLVLFQLPCPLCVQDPQNQKDKDADDDDVVDDHRGIGMDGHNVSDPLQCSSCQPPLQNRMFMDMPRHGDNNCVVVVNDDGDDFDDDDPQVPDDQPDCPCCVPPPSNFKDKFKAALVRDTDPCCPPDPDNVRITIDIGGPRSRD

Sequence (170 aa):
MKLLKTGTDQELTIERVLHAKSYALTLNKTLCTGCGICVEACPREAMETKTFPKVEGGKTQSPTVQIDEEKCHYCGICDSICPFGAIDVMVDGQHLISVVERESFPQLIREIEVDATKCDLDCTECEEACPLELIQVNVQGPSGKKVQDVESWPDREELQVVVDIDRDLC

Mean predicted aligned error: 6.12 Å